Protein AF-A0A419FHI0-F1 (afdb_monomer_lite)

Foldseek 3Di:
DDDDPVVVVVPPDDDPVNVVVVVVVVVVVVVVVVPVDDDDDDDDDDDDDDDDPPPDPPDPPPDPDDDDDDPDDDDDDDDPDADPDQDPVPDDDPNNCVVNVVVDWDQWDFQPVDPDRDPVRIDGDNHPDD

pLDDT: mean 74.56, std 19.04, range [34.53, 97.5]

Radius of gyration: 30.96 Å; chains: 1; bounding box: 32×70×86 Å

Structure (mmCIF, N/CA/C/O backbone):
data_AF-A0A419FHI0-F1
#
_entry.id   AF-A0A419FHI0-F1
#
loop_
_atom_site.group_PDB
_atom_site.id
_atom_site.type_symbol
_atom_site.label_atom_id
_atom_site.label_alt_id
_atom_site.label_comp_id
_atom_site.label_asym_id
_atom_site.label_entity_id
_atom_site.label_seq_id
_atom_site.pdbx_PDB_ins_code
_atom_site.Cartn_x
_atom_site.Cartn_y
_atom_site.Cartn_z
_atom_site.occupancy
_atom_site.B_iso_or_equiv
_atom_site.auth_seq_id
_atom_site.auth_comp_id
_atom_site.auth_asym_id
_atom_site.auth_atom_id
_atom_site.pdbx_PDB_model_num
ATOM 1 N N . MET A 1 1 ? 14.459 -8.006 -64.219 1.00 47.47 1 MET A N 1
ATOM 2 C CA . MET A 1 1 ? 13.706 -6.790 -63.849 1.00 47.47 1 MET A CA 1
ATOM 3 C C . MET A 1 1 ? 14.534 -6.015 -62.846 1.00 47.47 1 MET A C 1
ATOM 5 O O . MET A 1 1 ? 14.718 -6.494 -61.739 1.00 47.47 1 MET A O 1
ATOM 9 N N . SER A 1 2 ? 15.121 -4.903 -63.274 1.00 55.94 2 SER A N 1
ATOM 10 C CA . SER A 1 2 ? 15.957 -4.021 -62.457 1.00 55.94 2 SER A CA 1
ATOM 11 C C . SER A 1 2 ? 15.077 -3.017 -61.709 1.00 55.94 2 SER A C 1
ATOM 13 O O . SER A 1 2 ? 14.360 -2.235 -62.334 1.00 55.94 2 SER A O 1
ATOM 15 N N . ASP A 1 3 ? 15.123 -3.040 -60.378 1.00 66.50 3 ASP A N 1
ATOM 16 C CA . ASP A 1 3 ? 14.437 -2.053 -59.546 1.00 66.50 3 ASP A CA 1
ATOM 17 C C . ASP A 1 3 ? 15.166 -0.709 -59.633 1.00 66.50 3 ASP A C 1
ATOM 19 O O . ASP A 1 3 ? 16.324 -0.580 -59.238 1.00 66.50 3 ASP A O 1
ATOM 23 N N . ASN A 1 4 ? 14.489 0.306 -60.175 1.00 76.19 4 ASN A N 1
ATOM 24 C CA . ASN A 1 4 ? 15.032 1.653 -60.297 1.00 76.19 4 ASN A CA 1
ATOM 25 C C . ASN A 1 4 ? 14.631 2.517 -59.094 1.00 76.19 4 ASN A C 1
ATOM 27 O O . ASN A 1 4 ? 13.532 2.424 -58.546 1.00 76.19 4 ASN A O 1
ATOM 31 N N . TYR A 1 5 ? 15.534 3.413 -58.701 1.00 71.81 5 TYR A N 1
ATOM 32 C CA . TYR A 1 5 ? 15.372 4.328 -57.566 1.00 71.81 5 TYR A CA 1
ATOM 33 C C . TYR A 1 5 ? 14.015 5.058 -57.569 1.00 71.81 5 TYR A C 1
ATOM 35 O O . TYR A 1 5 ? 13.334 5.136 -56.542 1.00 71.81 5 TYR A O 1
ATOM 43 N N . TRP A 1 6 ? 13.578 5.495 -58.751 1.00 74.69 6 TRP A N 1
ATOM 44 C CA . TRP A 1 6 ? 12.335 6.234 -58.966 1.00 74.69 6 TRP A CA 1
ATOM 45 C C . TRP A 1 6 ? 11.058 5.412 -58.730 1.00 74.69 6 TRP A C 1
ATOM 47 O O . TRP A 1 6 ? 10.063 5.952 -58.240 1.00 74.69 6 TRP A O 1
ATOM 57 N N . THR A 1 7 ? 11.079 4.102 -58.986 1.00 70.00 7 THR A N 1
ATOM 58 C CA . THR A 1 7 ? 9.952 3.211 -58.662 1.00 70.00 7 THR A CA 1
ATOM 59 C C . THR A 1 7 ? 9.878 2.911 -57.166 1.00 70.00 7 THR A C 1
ATOM 61 O O . THR A 1 7 ? 8.782 2.783 -56.620 1.00 70.00 7 THR A O 1
ATOM 64 N N . SER A 1 8 ? 11.019 2.883 -56.467 1.00 65.56 8 SER A N 1
ATOM 65 C CA . SER A 1 8 ? 11.061 2.668 -55.009 1.00 65.56 8 SER A CA 1
ATOM 66 C C . SER A 1 8 ? 10.497 3.845 -54.198 1.00 65.56 8 SER A C 1
ATOM 68 O O . SER A 1 8 ? 10.042 3.669 -53.068 1.00 65.56 8 SER A O 1
ATOM 70 N N . LEU A 1 9 ? 10.530 5.053 -54.764 1.00 68.56 9 LEU A N 1
ATOM 71 C CA . LEU A 1 9 ? 10.034 6.273 -54.125 1.00 68.56 9 LEU A CA 1
ATOM 72 C C . LEU A 1 9 ? 8.517 6.409 -54.249 1.00 68.56 9 LEU A C 1
ATOM 74 O O . LEU A 1 9 ? 7.850 6.781 -53.287 1.00 68.56 9 LEU A O 1
ATOM 78 N N . THR A 1 10 ? 7.966 6.060 -55.408 1.00 70.00 10 THR A N 1
ATOM 79 C CA . THR A 1 10 ? 6.528 6.179 -55.697 1.00 70.00 10 THR A CA 1
ATOM 80 C C . THR A 1 10 ? 5.691 5.066 -55.061 1.00 70.00 10 THR A C 1
ATOM 82 O O . THR A 1 10 ? 4.506 5.258 -54.802 1.00 70.00 10 THR A O 1
ATOM 85 N N . THR A 1 11 ? 6.297 3.918 -54.738 1.00 66.88 11 THR A N 1
ATOM 86 C CA . THR A 1 11 ? 5.612 2.765 -54.118 1.00 66.88 11 THR A CA 1
ATOM 87 C C . THR A 1 11 ? 5.650 2.752 -52.586 1.00 66.88 11 THR A C 1
ATOM 89 O O . THR A 1 11 ? 4.948 1.951 -51.958 1.00 66.88 11 THR A O 1
ATOM 92 N N . ARG A 1 12 ? 6.407 3.655 -51.946 1.00 70.88 12 ARG A N 1
ATOM 93 C CA . ARG A 1 12 ? 6.430 3.790 -50.480 1.00 70.88 12 ARG A CA 1
ATOM 94 C C . ARG A 1 12 ? 5.104 4.362 -49.978 1.00 70.88 12 ARG A C 1
ATOM 96 O O . ARG A 1 12 ? 4.894 5.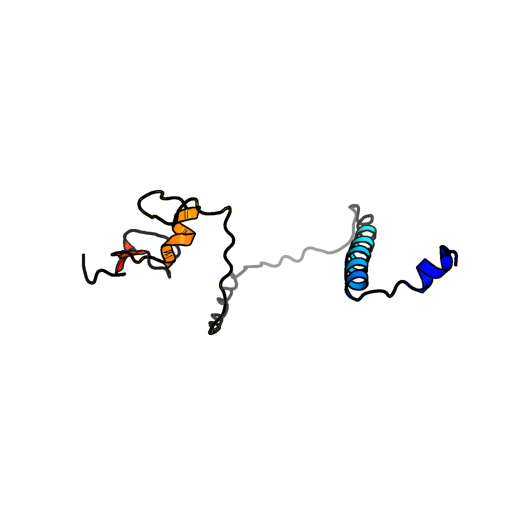571 -49.949 1.00 70.88 12 ARG A O 1
ATOM 103 N N . ARG A 1 13 ? 4.207 3.482 -49.525 1.00 67.69 13 ARG A N 1
ATOM 104 C CA . ARG A 1 13 ? 2.972 3.880 -48.834 1.00 67.69 13 ARG A CA 1
ATOM 105 C C . ARG A 1 13 ? 3.323 4.567 -47.515 1.00 67.69 13 ARG A C 1
ATOM 107 O O . ARG A 1 13 ? 3.884 3.946 -46.612 1.00 67.69 13 ARG A O 1
ATOM 114 N N . VAL A 1 14 ? 2.977 5.846 -47.398 1.00 73.06 14 VAL A N 1
ATOM 115 C CA . VAL A 1 14 ? 3.107 6.611 -46.153 1.00 73.06 14 VAL A CA 1
ATOM 116 C C . VAL A 1 14 ? 2.227 5.954 -45.093 1.00 73.06 14 VAL A C 1
ATOM 118 O O . VAL A 1 14 ? 1.012 5.851 -45.250 1.00 73.06 14 VAL A O 1
ATOM 121 N N . THR A 1 15 ? 2.837 5.485 -44.007 1.00 73.00 15 THR A N 1
ATOM 122 C CA . THR A 1 15 ? 2.089 4.879 -42.904 1.00 73.00 15 THR A CA 1
ATOM 123 C C . THR A 1 15 ? 1.683 5.958 -41.909 1.00 73.00 15 THR A C 1
ATOM 125 O O . THR A 1 15 ? 2.407 6.926 -41.671 1.00 73.00 15 THR A O 1
ATOM 128 N N . ARG A 1 16 ? 0.527 5.786 -41.262 1.00 68.88 16 ARG A N 1
ATOM 129 C CA . ARG A 1 16 ? 0.015 6.730 -40.250 1.00 68.88 16 ARG A CA 1
ATOM 130 C C . ARG A 1 16 ? 1.057 7.046 -39.162 1.00 68.88 16 ARG A C 1
ATOM 132 O O . ARG A 1 16 ? 1.113 8.159 -38.654 1.00 68.88 16 ARG A O 1
ATOM 139 N N . ARG A 1 17 ? 1.938 6.087 -38.854 1.00 74.25 17 ARG A N 1
ATOM 140 C CA . ARG A 1 17 ? 3.026 6.222 -37.876 1.00 74.25 17 ARG A CA 1
ATOM 141 C C . ARG A 1 17 ? 4.187 7.099 -38.363 1.00 74.25 17 ARG A C 1
ATOM 143 O O . ARG A 1 17 ? 4.762 7.810 -37.544 1.00 74.25 17 ARG A O 1
ATOM 150 N N . SER A 1 18 ? 4.522 7.087 -39.658 1.00 70.12 18 SER A N 1
ATOM 151 C CA . SER A 1 18 ? 5.549 7.983 -40.215 1.00 70.12 18 SER A CA 1
ATOM 152 C C . SER A 1 18 ? 5.037 9.418 -40.349 1.00 70.12 18 SER A C 1
ATOM 154 O O . SER A 1 18 ? 5.787 10.348 -40.071 1.00 70.12 18 SER A O 1
ATOM 156 N N . ALA A 1 19 ? 3.750 9.604 -40.664 1.00 73.44 19 ALA A N 1
ATOM 157 C CA . ALA A 1 19 ? 3.119 10.927 -40.677 1.00 73.44 19 ALA A CA 1
ATOM 158 C C . ALA A 1 19 ? 3.103 11.576 -39.278 1.00 73.44 19 ALA A C 1
ATOM 160 O O . ALA A 1 19 ? 3.505 12.726 -39.123 1.00 73.44 19 ALA A O 1
ATOM 161 N N . LEU A 1 20 ? 2.729 10.816 -38.239 1.00 73.25 20 LEU A N 1
ATOM 162 C CA . LEU A 1 20 ? 2.710 11.316 -36.857 1.00 73.25 20 LEU A CA 1
ATOM 163 C C . LEU A 1 20 ? 4.111 11.653 -36.319 1.00 73.25 20 LEU A C 1
ATOM 165 O O . LEU A 1 20 ? 4.262 12.609 -35.563 1.00 73.25 20 LEU A O 1
ATOM 169 N N . ARG A 1 21 ? 5.148 10.912 -36.728 1.00 70.19 21 ARG A N 1
ATOM 170 C CA . ARG A 1 21 ? 6.538 11.223 -36.350 1.00 70.19 21 ARG A CA 1
ATOM 171 C C . ARG A 1 21 ? 7.103 12.433 -37.098 1.00 70.19 21 ARG A C 1
ATOM 173 O O . ARG A 1 21 ? 7.831 13.209 -36.492 1.00 70.19 21 ARG A O 1
ATOM 180 N N . GLY A 1 22 ? 6.739 12.628 -38.368 1.00 67.44 22 GLY A N 1
ATOM 181 C CA . GLY A 1 22 ? 7.117 13.825 -39.129 1.00 67.44 22 GLY A CA 1
ATOM 182 C C . GLY A 1 22 ? 6.499 15.109 -38.564 1.00 67.44 22 GLY A C 1
ATOM 183 O O . GLY A 1 22 ? 7.187 16.120 -38.445 1.00 67.44 22 GLY A O 1
ATOM 184 N N . ALA A 1 23 ? 5.236 15.054 -38.127 1.00 60.12 23 ALA A N 1
ATOM 185 C CA . ALA A 1 23 ? 4.549 16.197 -37.521 1.00 60.12 23 ALA A CA 1
ATOM 186 C C . ALA A 1 23 ? 5.198 16.660 -36.201 1.00 60.12 23 ALA A C 1
ATOM 188 O O . ALA A 1 23 ? 5.313 17.859 -35.961 1.00 60.12 23 ALA A O 1
ATOM 189 N N . ALA A 1 24 ? 5.685 15.730 -35.373 1.00 57.84 24 ALA A N 1
ATOM 190 C CA . ALA A 1 24 ? 6.345 16.061 -34.107 1.00 57.84 24 ALA A CA 1
ATOM 191 C C . ALA A 1 24 ? 7.681 16.807 -34.295 1.00 57.84 24 ALA A C 1
ATOM 193 O O . ALA A 1 24 ? 8.026 17.661 -33.484 1.00 57.84 24 ALA A O 1
ATOM 194 N N . VAL A 1 25 ? 8.414 16.524 -35.378 1.00 60.50 25 VAL A N 1
ATOM 195 C CA . VAL A 1 25 ? 9.679 17.213 -35.693 1.00 60.50 25 VAL A CA 1
ATOM 196 C C . VAL A 1 25 ? 9.426 18.564 -36.378 1.00 60.50 25 VAL A C 1
ATOM 198 O O . VAL A 1 25 ? 10.155 19.519 -36.127 1.00 60.50 25 VAL A O 1
ATOM 201 N N . GLY A 1 26 ? 8.363 18.691 -37.182 1.00 57.62 26 GLY A N 1
ATOM 202 C CA . GLY A 1 26 ? 8.017 19.946 -37.864 1.00 57.62 26 GLY A CA 1
ATOM 203 C C . GLY A 1 26 ? 7.535 21.071 -36.936 1.00 57.62 26 GLY A C 1
ATOM 204 O O . GLY A 1 26 ? 7.837 22.235 -37.183 1.00 57.62 26 GLY A O 1
ATOM 205 N N . VAL A 1 27 ? 6.830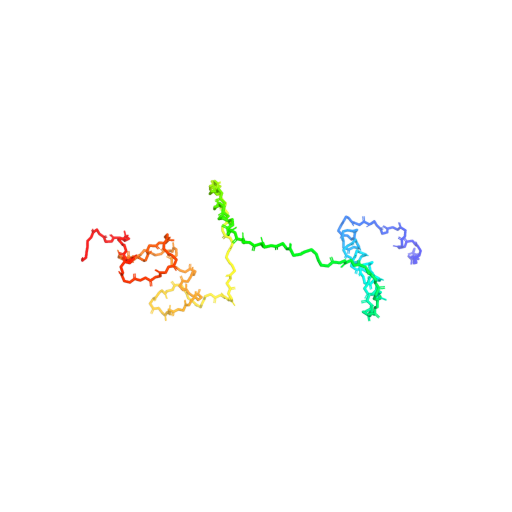 20.745 -35.846 1.00 55.03 27 VAL A N 1
ATOM 206 C CA . VAL A 1 27 ? 6.279 21.758 -34.922 1.00 55.03 27 VAL A CA 1
ATOM 207 C C . VAL A 1 27 ? 7.350 22.341 -33.989 1.00 55.03 27 VAL A C 1
ATOM 209 O O . VAL A 1 27 ? 7.312 23.531 -33.696 1.00 55.03 27 VAL A O 1
ATOM 212 N N . ALA A 1 28 ? 8.359 21.557 -33.595 1.00 54.12 28 ALA A N 1
ATOM 213 C CA . ALA A 1 28 ? 9.459 22.050 -32.757 1.00 54.12 28 ALA A CA 1
ATOM 214 C C . ALA A 1 28 ? 10.419 23.006 -33.500 1.00 54.12 28 ALA A C 1
ATOM 216 O O . ALA A 1 28 ? 11.096 23.814 -32.865 1.00 54.12 28 ALA A O 1
ATOM 217 N N . GLY A 1 29 ? 10.468 22.947 -34.837 1.00 54.81 29 GLY A N 1
ATOM 218 C CA . GLY A 1 29 ? 11.330 23.807 -35.657 1.00 54.81 29 GLY A CA 1
ATOM 219 C C . GLY A 1 29 ? 10.806 25.233 -35.869 1.00 54.81 29 GLY A C 1
ATOM 220 O O . GLY A 1 29 ? 11.602 26.138 -36.101 1.00 54.81 29 GLY A O 1
ATOM 221 N N . LEU A 1 30 ? 9.494 25.470 -35.753 1.00 53.47 30 LEU A N 1
ATOM 222 C CA . LEU A 1 30 ? 8.900 26.800 -35.972 1.00 53.47 30 LEU A CA 1
ATOM 223 C C . LEU A 1 30 ? 8.864 27.675 -34.709 1.00 53.47 30 LEU A C 1
ATOM 225 O O . LEU A 1 30 ? 8.846 28.897 -34.815 1.00 53.47 30 LEU A O 1
ATOM 229 N N . SER A 1 31 ? 8.946 27.084 -33.516 1.00 54.62 31 SER A N 1
ATOM 230 C CA . SER A 1 31 ? 9.076 27.823 -32.249 1.00 54.62 31 SER A CA 1
ATOM 231 C C . SER A 1 31 ? 10.493 28.355 -31.979 1.00 54.62 31 SER A C 1
ATOM 233 O O . SER A 1 31 ? 10.665 29.211 -31.117 1.00 54.62 31 SER A O 1
ATOM 235 N N . GLY A 1 32 ? 11.508 27.893 -32.720 1.00 55.03 32 GLY A N 1
ATOM 236 C CA . GLY A 1 32 ? 12.894 28.370 -32.595 1.00 55.03 32 GLY A CA 1
ATOM 237 C C . GLY A 1 32 ? 13.191 29.690 -33.320 1.00 55.03 32 GLY A C 1
ATOM 238 O O . GLY A 1 32 ? 14.167 30.354 -32.991 1.00 55.03 32 GLY A O 1
ATOM 239 N N . ALA A 1 33 ? 12.348 30.109 -34.270 1.00 54.72 33 ALA A N 1
ATOM 240 C CA . ALA A 1 33 ? 12.534 31.365 -35.006 1.00 54.72 33 ALA A CA 1
ATOM 241 C C . ALA A 1 33 ? 11.863 32.582 -34.333 1.00 54.72 33 ALA A C 1
ATOM 243 O O . ALA A 1 33 ? 12.118 33.713 -34.730 1.00 54.72 33 ALA A O 1
ATOM 244 N N . ALA A 1 34 ? 11.039 32.369 -33.298 1.00 57.16 34 ALA A N 1
ATOM 245 C CA . ALA A 1 34 ? 10.329 33.438 -32.585 1.00 57.16 34 ALA A CA 1
ATOM 246 C C . ALA A 1 34 ? 11.079 33.977 -31.347 1.00 57.16 34 ALA A C 1
ATOM 248 O O . ALA A 1 34 ? 10.575 34.869 -30.674 1.00 57.16 34 ALA A O 1
ATOM 249 N N . LEU A 1 35 ? 12.273 33.451 -31.038 1.00 56.56 35 LEU A N 1
ATOM 250 C CA . LEU A 1 35 ? 13.060 33.830 -29.852 1.00 56.56 35 LEU A CA 1
ATOM 251 C C . LEU A 1 35 ? 14.357 34.605 -30.170 1.00 56.56 35 LEU A C 1
ATOM 253 O O . LEU A 1 35 ? 15.079 34.962 -29.246 1.00 56.56 35 LEU A O 1
ATOM 257 N N . ILE A 1 36 ? 14.641 34.939 -31.438 1.00 58.44 36 ILE A N 1
ATOM 258 C CA . ILE A 1 36 ? 15.772 35.822 -31.824 1.00 58.44 36 ILE A CA 1
ATOM 259 C C . ILE A 1 36 ? 15.329 37.305 -31.870 1.00 58.44 36 ILE A C 1
ATOM 261 O O . ILE A 1 36 ? 15.836 38.109 -32.643 1.00 58.44 36 ILE A O 1
ATOM 265 N N . GLY A 1 37 ? 14.343 37.701 -31.062 1.00 56.25 37 GLY A N 1
ATOM 266 C CA . GLY A 1 37 ? 13.723 39.019 -31.203 1.00 56.25 37 GLY A CA 1
ATOM 267 C C . GLY A 1 37 ? 12.979 39.512 -29.974 1.00 56.25 37 GLY A C 1
ATOM 268 O O . GLY A 1 37 ? 11.805 39.835 -30.073 1.00 56.25 37 GLY A O 1
ATOM 269 N N . CYS A 1 38 ? 13.644 39.569 -28.822 1.00 53.09 38 CYS A N 1
ATOM 270 C CA . CYS A 1 38 ? 13.297 40.529 -27.771 1.00 53.09 38 CYS A CA 1
ATOM 271 C C . CYS A 1 38 ? 14.531 40.757 -26.890 1.00 53.09 38 CYS A C 1
ATOM 273 O O . CYS A 1 38 ? 14.603 40.313 -25.746 1.00 53.09 38 CYS A O 1
ATOM 275 N N . GLY A 1 39 ? 15.548 41.386 -27.485 1.00 41.50 39 GLY A N 1
ATOM 276 C CA . GLY A 1 39 ? 16.600 42.057 -26.732 1.00 41.50 39 GLY A CA 1
ATOM 277 C C . GLY A 1 39 ? 15.996 43.267 -26.024 1.00 41.50 39 GLY A C 1
ATOM 278 O O . GLY A 1 39 ? 15.214 44.010 -26.611 1.00 41.50 39 GLY A O 1
ATOM 279 N N . SER A 1 40 ? 16.307 43.394 -24.742 1.00 49.19 40 SER A N 1
ATOM 280 C CA . SER A 1 40 ? 15.942 44.505 -23.872 1.00 49.19 40 SER A CA 1
ATOM 281 C C . SER A 1 40 ? 16.607 45.803 -24.327 1.00 49.19 40 SER A C 1
ATOM 283 O O . SER A 1 40 ? 17.835 45.859 -24.350 1.00 49.19 40 SER A O 1
ATOM 285 N N . ASP A 1 41 ? 15.815 46.842 -24.582 1.00 44.59 41 ASP A N 1
ATOM 286 C CA . ASP A 1 41 ? 16.289 48.223 -24.665 1.00 44.59 41 ASP A CA 1
ATOM 287 C C . ASP A 1 41 ? 15.380 49.134 -23.827 1.00 44.59 41 ASP A C 1
ATOM 289 O O . ASP A 1 41 ? 14.165 49.204 -24.024 1.00 44.59 41 ASP A O 1
ATOM 293 N N . ASP A 1 42 ? 15.999 49.823 -22.868 1.00 55.69 42 ASP A N 1
ATOM 294 C CA . ASP A 1 42 ? 15.435 50.924 -22.092 1.00 55.69 42 ASP A CA 1
ATOM 295 C C . ASP A 1 42 ? 15.199 52.157 -22.983 1.00 55.69 42 ASP A C 1
ATOM 297 O O . ASP A 1 42 ? 16.153 52.675 -23.575 1.00 55.69 42 ASP A O 1
ATOM 301 N N . LYS A 1 43 ? 13.962 52.688 -22.997 1.00 41.94 43 LYS A N 1
ATOM 302 C CA . LYS A 1 43 ? 13.622 54.133 -22.927 1.00 41.94 43 LYS A CA 1
ATOM 303 C C . LYS A 1 43 ? 12.114 54.399 -23.090 1.00 41.94 43 LYS A C 1
ATOM 305 O O . LYS A 1 43 ? 11.541 54.088 -24.122 1.00 41.94 43 LYS A O 1
ATOM 310 N N . LYS A 1 44 ? 11.572 55.079 -22.066 1.00 41.72 44 LYS A N 1
ATOM 311 C CA . LYS A 1 44 ? 10.633 56.226 -22.082 1.00 41.72 44 LYS A CA 1
ATOM 312 C C . LYS A 1 44 ? 9.397 56.163 -23.002 1.00 41.72 44 LYS A C 1
ATOM 314 O O . LYS A 1 44 ? 9.528 56.308 -24.206 1.00 41.72 44 LYS A O 1
ATOM 319 N N . ASP A 1 45 ? 8.195 56.081 -22.419 1.00 36.62 45 ASP A N 1
ATOM 320 C CA . ASP A 1 45 ? 7.368 57.259 -22.076 1.00 36.62 45 ASP A CA 1
ATOM 321 C C . ASP A 1 45 ? 6.046 56.873 -21.362 1.00 36.62 45 ASP A C 1
ATOM 323 O O . ASP A 1 45 ? 5.459 55.825 -21.618 1.00 36.62 45 ASP A O 1
ATOM 327 N N . GLU A 1 46 ? 5.618 57.784 -20.478 1.00 34.53 46 GLU A N 1
ATOM 328 C CA . GLU A 1 46 ? 4.269 58.069 -19.954 1.00 34.53 46 GLU A CA 1
ATOM 329 C C . GLU A 1 46 ? 3.496 57.086 -19.034 1.00 34.53 46 GLU A C 1
ATOM 331 O O . GLU A 1 46 ? 2.864 56.133 -19.480 1.00 34.53 46 GLU A O 1
ATOM 336 N N . ALA A 1 47 ? 3.405 57.432 -17.735 1.00 35.97 47 ALA A N 1
ATOM 337 C CA . ALA A 1 47 ? 2.149 57.807 -17.048 1.00 35.97 47 ALA A CA 1
ATOM 338 C C . ALA A 1 47 ? 2.387 58.129 -15.550 1.00 35.97 47 ALA A C 1
ATOM 340 O O . ALA A 1 47 ? 3.146 57.458 -14.855 1.00 35.97 47 ALA A O 1
ATOM 341 N N . ALA A 1 48 ? 1.725 59.183 -15.065 1.00 43.97 48 ALA A N 1
ATOM 342 C CA . ALA A 1 48 ? 1.830 59.762 -13.721 1.00 43.97 48 ALA A CA 1
ATOM 343 C C . ALA A 1 48 ? 1.505 58.791 -12.557 1.00 43.97 48 ALA A C 1
ATOM 345 O O . ALA A 1 48 ? 0.677 57.893 -12.722 1.00 43.97 48 ALA A O 1
ATOM 346 N N . PRO A 1 49 ? 2.052 59.002 -11.339 1.00 39.69 49 PRO A N 1
ATOM 347 C CA . PRO A 1 49 ? 1.693 58.188 -10.188 1.00 39.69 49 PRO A CA 1
ATOM 348 C C . PRO A 1 49 ? 0.402 58.714 -9.542 1.00 39.69 49 PRO A C 1
ATOM 350 O O . PRO A 1 49 ? 0.389 59.772 -8.914 1.00 39.69 49 PRO A O 1
ATOM 353 N N . ALA A 1 50 ? -0.685 57.950 -9.648 1.00 40.62 50 ALA A N 1
ATOM 354 C CA . ALA A 1 50 ? -1.805 58.065 -8.721 1.00 40.62 50 ALA A CA 1
ATOM 355 C C . ALA A 1 50 ? -1.515 57.180 -7.503 1.00 40.62 50 ALA A C 1
ATOM 357 O O . ALA A 1 50 ? -1.445 55.955 -7.606 1.00 40.62 50 ALA A O 1
ATOM 358 N N . ALA A 1 51 ? -1.341 57.805 -6.338 1.00 51.28 51 ALA A N 1
ATOM 359 C CA . ALA A 1 51 ? -1.315 57.105 -5.064 1.00 51.28 51 ALA A CA 1
ATOM 360 C C . ALA A 1 51 ? -2.645 56.360 -4.869 1.00 51.28 51 ALA A C 1
ATOM 362 O O . ALA A 1 51 ? -3.717 56.962 -4.892 1.00 51.28 51 ALA A O 1
ATOM 363 N N . SER A 1 52 ? -2.582 55.042 -4.692 1.00 42.22 52 SER A N 1
ATOM 364 C CA . SER A 1 52 ? -3.725 54.209 -4.322 1.00 42.22 52 SER A CA 1
ATOM 365 C C . SER A 1 52 ? -3.280 53.230 -3.244 1.00 42.22 52 SER A C 1
ATOM 367 O O . SER A 1 52 ? -2.542 52.279 -3.503 1.00 42.22 52 SER A O 1
ATOM 369 N N . ASN A 1 53 ? -3.714 53.504 -2.012 1.00 52.28 53 ASN A N 1
ATOM 370 C CA . ASN A 1 53 ? -3.577 52.616 -0.865 1.00 52.28 53 ASN A CA 1
ATOM 371 C C . ASN A 1 53 ? -4.232 51.271 -1.188 1.00 52.28 53 ASN A C 1
ATOM 373 O O . ASN A 1 53 ? -5.449 51.126 -1.092 1.00 52.28 53 ASN A O 1
ATOM 377 N N . THR A 1 54 ? -3.423 50.277 -1.544 1.00 38.59 54 THR A N 1
ATOM 378 C CA . THR A 1 54 ? -3.901 48.905 -1.714 1.00 38.59 54 THR A CA 1
ATOM 379 C C . THR A 1 54 ? -3.663 48.161 -0.409 1.00 38.59 54 THR A C 1
ATOM 381 O O . THR A 1 54 ? -2.676 47.448 -0.240 1.00 38.59 54 THR A O 1
ATOM 384 N N . GLY A 1 55 ? -4.576 48.359 0.543 1.00 49.62 55 GLY A N 1
ATOM 385 C CA . GLY A 1 55 ? -4.779 47.404 1.626 1.00 49.62 55 GLY A CA 1
ATOM 386 C C . GLY A 1 55 ? -5.274 46.100 1.009 1.00 49.62 55 GLY A C 1
ATOM 387 O O . GLY A 1 55 ? -6.470 45.925 0.794 1.00 49.62 55 GLY A O 1
ATOM 388 N N . GLY A 1 56 ? -4.341 45.221 0.650 1.00 41.19 56 GLY A N 1
ATOM 389 C CA . GLY A 1 56 ? -4.641 43.894 0.136 1.00 41.19 56 GLY A CA 1
ATOM 390 C C . GLY A 1 56 ? -5.198 43.028 1.256 1.00 41.19 56 GLY A C 1
ATOM 391 O O . GLY A 1 56 ? -4.443 42.369 1.965 1.00 41.19 56 GLY A O 1
ATOM 392 N N . ALA A 1 57 ? -6.521 43.022 1.418 1.00 53.16 57 ALA A N 1
ATOM 393 C CA . ALA A 1 57 ? -7.188 41.914 2.078 1.00 53.16 57 ALA A CA 1
ATOM 394 C C . ALA A 1 57 ? -6.849 40.652 1.277 1.00 53.16 57 ALA A C 1
ATOM 396 O O . ALA A 1 57 ? -7.197 40.542 0.100 1.00 53.16 57 ALA A O 1
ATOM 397 N N . ALA A 1 58 ? -6.110 39.731 1.897 1.00 52.91 58 ALA A N 1
ATOM 398 C CA . ALA A 1 58 ? -5.816 38.437 1.312 1.00 52.91 58 ALA A CA 1
ATOM 399 C C . ALA A 1 58 ? -7.147 37.736 1.017 1.00 52.91 58 ALA A C 1
ATOM 401 O O . ALA A 1 58 ? -7.851 37.310 1.934 1.00 52.91 58 ALA A O 1
ATOM 402 N N . ALA A 1 59 ? -7.506 37.646 -0.264 1.00 54.78 59 ALA A N 1
ATOM 403 C CA . ALA A 1 59 ? -8.605 36.809 -0.702 1.00 54.78 59 ALA A CA 1
ATOM 404 C C . ALA A 1 59 ? -8.280 35.378 -0.270 1.00 54.78 59 ALA A C 1
ATOM 406 O O . ALA A 1 59 ? -7.330 34.763 -0.759 1.00 54.78 59 ALA A O 1
ATOM 407 N N . THR A 1 60 ? -9.036 34.869 0.697 1.00 50.25 60 THR A N 1
ATOM 408 C CA . THR A 1 60 ? -8.947 33.479 1.124 1.00 50.25 60 THR A CA 1
ATOM 409 C C . THR A 1 60 ? -9.431 32.642 -0.053 1.00 50.25 60 THR A C 1
ATOM 411 O O . THR A 1 60 ? -10.629 32.570 -0.323 1.00 50.25 60 THR A O 1
ATOM 414 N N . ALA A 1 61 ? -8.495 32.080 -0.821 1.00 60.53 61 ALA A N 1
ATOM 415 C CA . ALA A 1 61 ? -8.824 31.172 -1.906 1.00 60.53 61 ALA A CA 1
ATOM 416 C C . ALA A 1 61 ? -9.632 30.011 -1.316 1.00 60.53 61 ALA A C 1
ATOM 418 O O . ALA A 1 61 ? -9.147 29.283 -0.449 1.00 60.53 61 ALA A O 1
ATOM 419 N N . SER A 1 62 ? -10.890 29.875 -1.737 1.00 62.78 62 SER A N 1
ATOM 420 C CA . SER A 1 62 ? -11.719 28.744 -1.336 1.00 62.78 62 SER A CA 1
ATOM 421 C C . SER A 1 62 ? -11.029 27.454 -1.772 1.00 62.78 62 SER A C 1
ATOM 423 O O . SER A 1 62 ? -10.609 27.332 -2.924 1.00 62.78 62 SER A O 1
ATOM 425 N N . ALA A 1 63 ? -10.887 26.510 -0.840 1.00 69.19 63 ALA A N 1
ATOM 426 C CA . ALA A 1 63 ? -10.307 25.206 -1.125 1.00 69.19 63 ALA A CA 1
ATOM 427 C C . ALA A 1 63 ? -11.040 24.559 -2.319 1.00 69.19 63 ALA A C 1
ATOM 429 O O . ALA A 1 63 ? -12.274 24.621 -2.370 1.00 69.19 63 ALA A O 1
ATOM 430 N N . PRO A 1 64 ? -10.320 23.947 -3.280 1.00 65.25 64 PRO A N 1
ATOM 431 C CA . PRO A 1 64 ? -10.954 23.267 -4.400 1.00 65.25 64 PRO A CA 1
ATOM 432 C C . PRO A 1 64 ? -11.956 22.232 -3.890 1.00 65.25 64 PRO A C 1
ATOM 434 O O . PRO A 1 64 ? -11.661 21.487 -2.953 1.00 65.25 64 PRO A O 1
ATOM 437 N N . ALA A 1 65 ? -13.137 22.174 -4.510 1.00 71.75 65 ALA A N 1
ATOM 438 C CA . ALA A 1 65 ? -14.119 21.144 -4.203 1.00 71.75 65 ALA A CA 1
ATOM 439 C C . ALA A 1 65 ? -13.470 19.757 -4.335 1.00 71.75 65 ALA A C 1
ATOM 441 O O . ALA A 1 65 ? -12.804 19.472 -5.335 1.00 71.75 65 ALA A O 1
ATOM 442 N N . ALA A 1 66 ? -13.655 18.907 -3.322 1.00 76.69 66 ALA A N 1
ATOM 443 C CA . ALA A 1 66 ? -13.067 17.576 -3.293 1.00 76.69 66 ALA A CA 1
ATOM 444 C C . ALA A 1 66 ? -13.465 16.795 -4.555 1.00 76.69 66 ALA A C 1
ATOM 446 O O . ALA A 1 66 ? -14.651 16.614 -4.849 1.00 76.69 66 ALA A O 1
ATOM 447 N N . ALA A 1 67 ? -12.466 16.350 -5.318 1.00 81.56 67 ALA A N 1
ATOM 448 C CA . ALA A 1 67 ? -12.698 15.554 -6.512 1.00 81.56 67 ALA A CA 1
ATOM 449 C C . ALA A 1 67 ? -13.421 14.253 -6.133 1.00 81.56 67 ALA A C 1
ATOM 451 O O . ALA A 1 67 ? -13.016 13.551 -5.207 1.00 81.56 67 ALA A O 1
ATOM 452 N N . GLN A 1 68 ? -14.487 13.918 -6.863 1.00 85.75 68 GLN A N 1
ATOM 453 C CA . GLN A 1 68 ? -15.212 12.670 -6.641 1.00 85.75 68 GLN A CA 1
ATOM 454 C C . GLN A 1 68 ? -14.305 11.477 -6.994 1.00 85.75 68 GLN A C 1
ATOM 456 O O . GLN A 1 68 ? -13.763 11.438 -8.107 1.00 85.75 68 GLN A O 1
ATOM 461 N N . PRO A 1 69 ? -14.115 10.503 -6.083 1.00 84.81 69 PRO A N 1
ATOM 462 C CA . PRO A 1 69 ? -13.250 9.363 -6.343 1.00 84.81 69 PRO A CA 1
ATOM 463 C C . PRO A 1 69 ? -13.807 8.532 -7.502 1.00 84.81 69 PRO A C 1
ATOM 465 O O . PRO A 1 69 ? -14.987 8.181 -7.542 1.00 84.81 69 PRO A O 1
ATOM 468 N N . LYS A 1 70 ? -12.944 8.197 -8.463 1.00 87.50 70 LYS A N 1
ATOM 469 C CA . LYS A 1 70 ? -13.309 7.321 -9.580 1.00 87.50 70 LYS A CA 1
ATOM 470 C C . LYS A 1 70 ? -13.334 5.877 -9.084 1.00 87.50 70 LYS A C 1
ATOM 472 O O . LYS A 1 70 ? -12.352 5.403 -8.519 1.00 87.50 70 LYS A O 1
ATOM 477 N N . LYS A 1 71 ? -14.448 5.171 -9.300 1.00 90.69 71 LYS A N 1
ATOM 478 C CA . LYS A 1 71 ? -14.517 3.727 -9.037 1.00 90.69 71 LYS A CA 1
ATOM 479 C C . LYS A 1 71 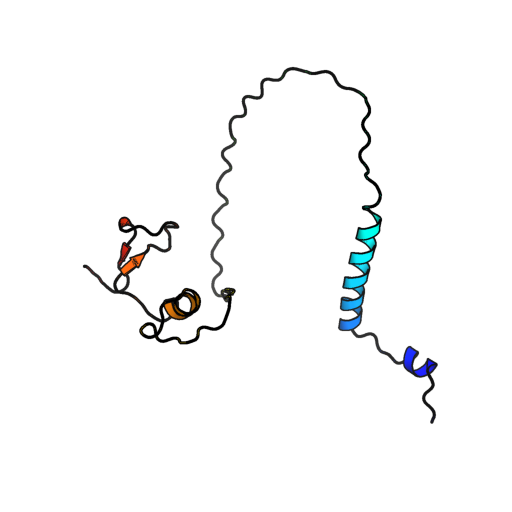? -13.683 2.967 -10.065 1.00 90.69 71 LYS A C 1
ATOM 481 O O . LYS A 1 71 ? -13.837 3.179 -11.265 1.00 90.69 71 LYS A O 1
ATOM 486 N N . GLY A 1 72 ? -12.869 2.034 -9.576 1.00 89.81 72 GLY A N 1
ATOM 487 C CA . GLY A 1 72 ? -11.962 1.248 -10.408 1.00 89.81 72 GLY A CA 1
ATOM 488 C C . GLY A 1 72 ? -10.801 2.072 -10.973 1.00 89.81 72 GLY A C 1
ATOM 489 O O . GLY A 1 72 ? -10.791 3.301 -10.937 1.00 89.81 72 GLY A O 1
ATOM 490 N N . GLY A 1 73 ? -9.787 1.380 -11.487 1.00 89.12 73 GLY A N 1
ATOM 491 C CA . GLY A 1 73 ? -8.607 2.007 -12.074 1.00 89.12 73 GLY A CA 1
ATOM 492 C C . GLY A 1 73 ? -7.316 1.291 -11.703 1.00 89.12 73 GLY A C 1
ATOM 493 O O . GLY A 1 73 ? -7.316 0.274 -11.013 1.00 89.12 73 GLY A O 1
ATOM 494 N N . ARG A 1 74 ? -6.203 1.829 -12.198 1.00 91.38 74 ARG A N 1
ATOM 495 C CA . ARG A 1 74 ? -4.851 1.369 -11.877 1.00 91.38 74 ARG A CA 1
ATOM 496 C C . ARG A 1 74 ? -4.061 2.562 -11.361 1.00 91.38 74 ARG A C 1
ATOM 498 O O . ARG A 1 74 ? -4.017 3.592 -12.030 1.00 91.38 74 ARG A O 1
ATOM 505 N N . ILE A 1 75 ? -3.437 2.415 -10.198 1.00 88.56 75 ILE A N 1
ATOM 506 C CA . ILE A 1 75 ? -2.504 3.410 -9.666 1.00 88.56 75 ILE A CA 1
ATOM 507 C C . ILE A 1 75 ? -1.122 3.077 -10.227 1.00 88.56 75 ILE A C 1
ATOM 509 O O . ILE A 1 75 ? -0.581 2.008 -9.955 1.00 88.56 75 ILE A O 1
ATOM 513 N N . ALA A 1 76 ? -0.564 3.975 -11.038 1.00 91.19 76 ALA A N 1
ATOM 514 C CA . ALA A 1 76 ? 0.816 3.876 -11.495 1.00 91.19 76 ALA A CA 1
ATOM 515 C C . ALA A 1 76 ? 1.714 4.658 -10.530 1.00 91.19 76 ALA A C 1
ATOM 517 O O . ALA A 1 76 ? 1.530 5.862 -10.352 1.00 91.19 76 ALA A O 1
ATOM 518 N N . ARG A 1 77 ? 2.682 3.979 -9.911 1.00 89.31 77 ARG A N 1
ATOM 519 C CA . ARG A 1 77 ? 3.690 4.600 -9.046 1.00 89.31 77 ARG A CA 1
ATOM 520 C C . ARG A 1 77 ? 5.063 4.378 -9.664 1.00 89.31 77 ARG A C 1
ATOM 522 O O . ARG A 1 77 ? 5.432 3.243 -9.946 1.00 89.31 77 ARG A O 1
ATOM 529 N N . ALA A 1 78 ? 5.804 5.460 -9.877 1.00 92.56 78 ALA A N 1
ATOM 530 C CA . ALA A 1 78 ? 7.194 5.363 -10.294 1.00 92.56 78 ALA A CA 1
ATOM 531 C C . ALA A 1 78 ? 8.053 4.876 -9.121 1.00 92.56 78 ALA A C 1
ATOM 533 O O . ALA A 1 78 ? 7.886 5.338 -7.988 1.00 92.56 78 ALA A O 1
ATOM 534 N N . GLN A 1 79 ? 8.983 3.971 -9.406 1.00 91.44 79 GLN A N 1
ATOM 535 C CA . GLN A 1 79 ? 9.973 3.503 -8.450 1.00 91.44 79 GLN A CA 1
ATOM 536 C C . G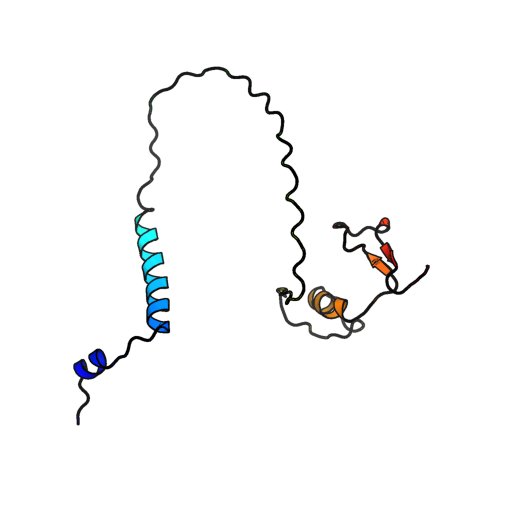LN A 1 79 ? 11.368 3.619 -9.064 1.00 91.44 79 GLN A C 1
ATOM 538 O O . GLN A 1 79 ? 11.533 3.441 -10.266 1.00 91.44 79 GLN A O 1
ATOM 543 N N . ALA A 1 80 ? 12.362 3.964 -8.243 1.00 91.38 80 ALA A N 1
ATOM 544 C CA . ALA A 1 80 ? 13.717 4.253 -8.714 1.00 91.38 80 ALA A CA 1
ATOM 545 C C . ALA A 1 80 ? 14.527 2.999 -9.106 1.00 91.38 80 ALA A C 1
ATOM 547 O O . ALA A 1 80 ? 15.651 3.129 -9.577 1.00 91.38 80 ALA A O 1
ATOM 548 N N . GLY A 1 81 ? 13.970 1.801 -8.916 1.00 91.88 81 GLY A N 1
ATOM 549 C CA . GLY A 1 81 ? 14.580 0.524 -9.274 1.00 91.88 81 GLY A CA 1
ATOM 550 C C . GLY A 1 81 ? 13.742 -0.662 -8.799 1.00 91.88 81 GLY A C 1
ATOM 551 O O . GLY A 1 81 ? 12.728 -0.490 -8.112 1.00 91.88 81 GLY A O 1
ATOM 552 N N . ASP A 1 82 ? 14.183 -1.864 -9.151 1.00 92.94 82 ASP A N 1
ATOM 553 C CA . ASP A 1 82 ? 13.529 -3.096 -8.720 1.00 92.94 82 ASP A CA 1
ATOM 554 C C . ASP A 1 82 ? 13.874 -3.409 -7.253 1.00 92.94 82 ASP A C 1
ATOM 556 O O . ASP A 1 82 ? 15.017 -3.205 -6.826 1.00 92.94 82 ASP A O 1
ATOM 560 N N . PRO A 1 83 ? 12.911 -3.887 -6.444 1.00 92.75 83 PRO A N 1
ATOM 561 C CA . PRO A 1 83 ? 13.214 -4.372 -5.106 1.00 92.75 83 PRO A CA 1
ATOM 562 C C . PRO A 1 83 ? 14.053 -5.653 -5.200 1.00 92.75 83 PRO A C 1
ATOM 564 O O . PRO A 1 83 ? 13.745 -6.559 -5.969 1.00 92.75 83 PRO A O 1
ATOM 567 N N . VAL A 1 84 ? 15.104 -5.751 -4.386 1.00 93.25 84 VAL A N 1
ATOM 568 C CA . VAL A 1 84 ? 15.985 -6.936 -4.357 1.00 93.25 84 VAL A CA 1
ATOM 569 C C . VAL A 1 84 ? 15.323 -8.163 -3.722 1.00 93.25 84 VAL A C 1
ATOM 571 O O . VAL A 1 84 ? 15.768 -9.287 -3.925 1.00 93.25 84 VAL A O 1
ATOM 574 N N . THR A 1 85 ? 14.274 -7.945 -2.929 1.00 92.62 85 THR A N 1
ATOM 575 C CA . THR A 1 85 ? 13.479 -8.977 -2.263 1.00 92.62 85 THR A CA 1
ATOM 576 C C . THR A 1 85 ? 12.103 -8.418 -1.894 1.00 92.62 85 THR A C 1
ATOM 578 O O . THR A 1 85 ? 11.931 -7.202 -1.808 1.00 92.62 85 THR A O 1
ATOM 581 N N . PHE A 1 86 ? 11.142 -9.308 -1.649 1.00 91.62 86 PHE A N 1
ATOM 582 C CA . PHE A 1 86 ? 9.845 -8.989 -1.037 1.00 91.62 86 PHE A CA 1
ATOM 583 C C . PHE A 1 86 ? 9.732 -9.495 0.409 1.00 91.62 86 PHE A C 1
ATOM 585 O O . PHE A 1 86 ? 8.694 -9.314 1.042 1.00 91.62 86 PHE A O 1
ATOM 592 N N . ASP A 1 87 ? 10.791 -10.116 0.933 1.00 90.81 87 ASP A N 1
ATOM 593 C CA . ASP A 1 87 ? 10.878 -10.509 2.335 1.00 90.81 87 ASP A CA 1
ATOM 594 C C . ASP A 1 87 ? 11.191 -9.288 3.215 1.00 90.81 87 ASP A C 1
ATOM 596 O O . ASP A 1 87 ? 12.299 -8.745 3.182 1.00 90.81 87 ASP A O 1
ATOM 600 N N . GLN A 1 88 ? 10.205 -8.886 4.021 1.00 88.44 88 GLN A N 1
ATOM 601 C CA . GLN A 1 88 ? 10.300 -7.782 4.985 1.00 88.44 88 GLN A CA 1
ATOM 602 C C . GLN A 1 88 ? 11.369 -8.026 6.066 1.00 88.44 88 GLN A C 1
ATOM 604 O O . GLN A 1 88 ? 11.888 -7.067 6.635 1.00 88.44 88 GLN A O 1
ATOM 609 N N . HIS A 1 89 ? 11.737 -9.282 6.342 1.00 92.00 89 HIS A N 1
ATOM 610 C CA . HIS A 1 89 ? 12.782 -9.613 7.315 1.00 92.00 89 HIS A CA 1
ATOM 611 C C . HIS A 1 89 ? 14.198 -9.519 6.731 1.00 92.00 89 HIS A C 1
ATOM 613 O O . HIS A 1 89 ? 15.163 -9.400 7.485 1.00 92.00 89 HIS A O 1
ATOM 619 N N . GLY A 1 90 ? 14.336 -9.549 5.401 1.00 90.62 90 GLY A N 1
ATOM 620 C CA . GLY A 1 90 ? 15.634 -9.534 4.726 1.00 90.62 90 GLY A CA 1
ATOM 621 C C . GLY A 1 90 ? 16.207 -8.132 4.513 1.00 90.62 90 GLY A C 1
ATOM 622 O O . GLY A 1 90 ? 17.419 -7.935 4.629 1.00 90.62 90 GLY A O 1
ATOM 623 N N . GLN A 1 91 ? 15.366 -7.146 4.187 1.00 91.12 91 GLN A N 1
ATOM 624 C CA . GLN A 1 91 ? 15.780 -5.769 3.888 1.00 91.12 91 GLN A CA 1
ATOM 625 C C . GLN A 1 91 ? 14.659 -4.765 4.187 1.00 91.12 91 GLN A C 1
ATOM 627 O O . GLN A 1 91 ? 13.522 -4.976 3.783 1.00 91.12 91 GLN A O 1
ATOM 632 N N . SER A 1 92 ? 15.007 -3.618 4.785 1.00 91.56 92 SER A N 1
ATOM 633 C CA . SER A 1 92 ? 14.079 -2.503 5.026 1.00 91.56 92 SER A CA 1
ATOM 634 C C . SER A 1 92 ? 14.595 -1.226 4.363 1.00 91.56 92 SER A C 1
ATOM 636 O O . SER A 1 92 ? 15.343 -0.441 4.943 1.00 91.56 92 SER A O 1
ATOM 638 N N . THR A 1 93 ? 14.237 -1.042 3.094 1.00 92.62 93 THR A N 1
ATOM 639 C CA . THR A 1 93 ? 14.563 0.165 2.317 1.00 92.62 93 THR A CA 1
ATOM 640 C C . THR A 1 93 ? 13.302 0.712 1.668 1.00 92.62 93 THR A C 1
ATOM 642 O O . THR A 1 93 ? 12.341 -0.021 1.456 1.00 92.62 93 THR A O 1
ATOM 645 N N . ASN A 1 94 ? 13.303 1.986 1.265 1.00 90.62 94 ASN A N 1
ATOM 646 C CA . ASN A 1 94 ? 12.158 2.574 0.561 1.00 90.62 94 ASN A CA 1
ATOM 647 C C . ASN A 1 94 ? 11.755 1.797 -0.710 1.00 90.62 94 ASN A C 1
ATOM 649 O O . ASN A 1 94 ? 10.571 1.756 -1.029 1.00 90.62 94 ASN A O 1
ATOM 653 N N . LEU A 1 95 ? 12.705 1.183 -1.429 1.00 92.62 95 LEU A N 1
ATOM 654 C CA . LEU A 1 95 ? 12.420 0.397 -2.640 1.00 92.62 95 LEU A CA 1
ATOM 655 C C . LEU A 1 95 ? 11.674 -0.906 -2.330 1.00 92.62 95 LEU A C 1
ATOM 657 O O . LEU A 1 95 ? 10.769 -1.286 -3.071 1.00 92.62 95 LEU A O 1
ATOM 661 N N . VAL A 1 96 ? 12.047 -1.572 -1.236 1.00 94.06 96 VAL A N 1
ATOM 662 C CA . VAL A 1 96 ? 11.413 -2.820 -0.789 1.00 94.06 96 VAL A CA 1
ATOM 663 C C . VAL A 1 96 ? 10.086 -2.512 -0.101 1.00 94.06 96 VAL A C 1
ATOM 665 O O . VAL A 1 96 ? 9.043 -3.012 -0.519 1.00 94.06 96 VAL A O 1
ATOM 668 N N . ASN A 1 97 ? 10.096 -1.612 0.883 1.00 92.12 97 ASN A N 1
ATOM 669 C CA . ASN A 1 97 ? 8.936 -1.338 1.726 1.00 92.12 97 ASN A CA 1
ATOM 670 C C . ASN A 1 97 ? 7.784 -0.756 0.903 1.00 92.12 97 ASN A C 1
ATOM 672 O O . ASN A 1 97 ? 6.673 -1.245 1.010 1.00 92.12 97 ASN A O 1
ATOM 676 N N . ARG A 1 98 ? 8.017 0.200 -0.008 1.00 90.69 98 ARG A N 1
ATOM 677 C CA . ARG A 1 98 ? 6.915 0.773 -0.813 1.00 90.69 98 ARG A CA 1
ATOM 678 C C . ARG A 1 98 ? 6.219 -0.248 -1.706 1.00 90.69 98 ARG A C 1
ATOM 680 O O . ARG A 1 98 ? 5.018 -0.125 -1.933 1.00 90.69 98 ARG A O 1
ATOM 687 N N . ALA A 1 99 ? 6.968 -1.213 -2.232 1.00 91.00 99 ALA A N 1
ATOM 688 C CA . ALA A 1 99 ? 6.410 -2.273 -3.057 1.00 91.00 99 ALA A CA 1
ATOM 689 C C . ALA A 1 99 ? 5.709 -3.343 -2.204 1.00 91.00 99 ALA A C 1
ATOM 691 O O . ALA A 1 99 ? 4.692 -3.882 -2.632 1.00 91.00 99 ALA A O 1
ATOM 692 N N . ALA A 1 100 ? 6.230 -3.628 -1.006 1.00 92.25 100 ALA A N 1
ATOM 693 C CA . ALA A 1 100 ? 5.748 -4.709 -0.155 1.00 92.25 100 ALA A CA 1
ATOM 694 C C . ALA A 1 100 ? 4.700 -4.319 0.895 1.00 92.25 100 ALA A C 1
ATOM 696 O O . ALA A 1 100 ? 3.897 -5.169 1.265 1.00 92.25 100 ALA A O 1
ATOM 697 N N . SER A 1 101 ? 4.641 -3.062 1.337 1.00 90.44 101 SER A N 1
ATOM 698 C CA . SER A 1 101 ? 3.676 -2.587 2.339 1.00 90.44 101 SER A CA 1
ATOM 699 C C . SER A 1 101 ? 2.213 -2.883 1.985 1.00 90.44 101 SER A C 1
ATOM 701 O O . SER A 1 101 ? 1.485 -3.277 2.881 1.00 90.44 101 SER A O 1
ATOM 703 N N . PRO A 1 102 ? 1.742 -2.788 0.723 1.00 89.88 102 PRO A N 1
ATOM 704 C CA . PRO A 1 102 ? 0.354 -3.136 0.401 1.00 89.88 102 PRO A CA 1
ATOM 705 C C . PRO A 1 102 ? 0.021 -4.635 0.505 1.00 89.88 102 PRO A C 1
ATOM 707 O O . PRO A 1 102 ? -1.134 -5.003 0.312 1.00 89.88 102 PRO A O 1
ATOM 710 N N . MET A 1 103 ? 1.018 -5.504 0.710 1.00 92.50 103 MET A N 1
ATOM 711 C CA . MET A 1 103 ? 0.847 -6.962 0.753 1.00 92.50 103 MET A CA 1
ATOM 712 C C . MET A 1 103 ? 0.725 -7.510 2.178 1.00 92.50 103 MET A C 1
ATOM 714 O O . MET A 1 103 ? 0.278 -8.643 2.348 1.00 92.50 103 MET A O 1
ATOM 718 N N . PHE A 1 104 ? 1.125 -6.731 3.185 1.00 91.75 104 PHE A N 1
ATOM 719 C CA . PHE A 1 104 ? 1.176 -7.155 4.580 1.00 91.75 104 PHE A CA 1
ATOM 720 C C . PHE A 1 104 ? 0.580 -6.077 5.479 1.00 91.75 104 PHE A C 1
ATOM 722 O O . PHE A 1 104 ? 0.879 -4.898 5.313 1.00 91.75 104 PHE A O 1
ATOM 729 N N . ASN A 1 105 ? -0.208 -6.496 6.461 1.00 93.50 105 ASN A N 1
ATOM 730 C CA . ASN A 1 105 ? -0.750 -5.604 7.477 1.00 93.50 105 ASN A CA 1
ATOM 731 C C . ASN A 1 105 ? 0.173 -5.562 8.703 1.00 93.50 105 ASN A C 1
ATOM 733 O O . ASN A 1 105 ? 0.942 -6.498 8.954 1.00 93.50 105 ASN A O 1
ATOM 737 N N . THR A 1 106 ? 0.063 -4.499 9.491 1.00 93.50 106 THR A N 1
ATOM 738 C CA . THR A 1 106 ? 0.782 -4.333 10.762 1.00 93.50 106 THR A CA 1
ATOM 739 C C . THR A 1 106 ? -0.202 -4.350 11.935 1.00 93.50 106 THR A C 1
ATOM 741 O O . THR A 1 106 ? -1.415 -4.405 11.758 1.00 93.50 106 THR A O 1
ATOM 744 N N . LEU A 1 107 ? 0.299 -4.354 13.176 1.00 96.62 107 LEU A N 1
ATOM 745 C CA . LEU A 1 107 ? -0.578 -4.220 14.350 1.00 96.62 107 LEU A CA 1
ATOM 746 C C . LEU A 1 107 ? -1.210 -2.822 14.404 1.00 96.62 107 LEU A C 1
ATOM 748 O O . LEU A 1 107 ? -2.400 -2.674 14.669 1.00 96.62 107 LEU A O 1
ATOM 752 N N . VAL A 1 108 ? -0.396 -1.813 14.104 1.00 96.00 108 VAL A N 1
ATOM 753 C CA . VAL A 1 108 ? -0.751 -0.395 14.083 1.00 96.00 108 VAL A CA 1
ATOM 754 C C . VAL A 1 108 ? -0.178 0.258 12.832 1.00 96.00 108 VAL A C 1
ATOM 756 O O . VAL A 1 108 ? 0.814 -0.231 12.282 1.00 96.00 108 VAL A O 1
ATOM 759 N N . GLN A 1 109 ? -0.752 1.377 12.410 1.00 94.19 109 GLN A N 1
ATOM 760 C CA . GLN A 1 109 ? -0.254 2.179 11.289 1.00 94.19 109 GLN A CA 1
ATOM 761 C C . GLN A 1 109 ? -0.363 3.673 11.602 1.00 94.19 109 GLN A C 1
ATOM 763 O O . GLN A 1 109 ? -1.111 4.069 12.493 1.00 94.19 109 GLN A O 1
ATOM 768 N N . PHE A 1 110 ? 0.362 4.516 10.868 1.00 94.88 110 PHE A N 1
ATOM 769 C CA . PHE A 1 110 ? 0.097 5.956 10.880 1.00 94.88 110 PHE A CA 1
ATOM 770 C C . PHE A 1 110 ? -1.202 6.256 10.128 1.00 94.88 110 PHE A C 1
ATOM 772 O O . PHE A 1 110 ? -1.490 5.598 9.126 1.00 94.88 110 PHE A O 1
ATOM 779 N N . ASP A 1 111 ? -1.980 7.235 10.595 1.00 94.56 111 ASP A N 1
ATOM 780 C CA . ASP A 1 111 ? -3.211 7.651 9.920 1.00 94.56 111 ASP A CA 1
ATOM 781 C C . ASP A 1 111 ? -2.892 8.124 8.490 1.00 94.56 111 ASP A C 1
ATOM 783 O O . ASP A 1 111 ? -2.258 9.166 8.321 1.00 94.56 111 ASP A O 1
ATOM 787 N N . PRO A 1 112 ? -3.353 7.419 7.438 1.00 90.69 112 PRO A N 1
ATOM 788 C CA . PRO A 1 112 ? -3.059 7.789 6.055 1.00 90.69 112 PRO A CA 1
ATOM 789 C C . PRO A 1 112 ? -3.736 9.099 5.621 1.00 90.69 112 PRO A C 1
ATOM 791 O O . PRO A 1 112 ? -3.491 9.575 4.509 1.00 90.69 112 PRO A O 1
ATOM 794 N N . LYS A 1 113 ? -4.634 9.656 6.444 1.00 90.62 113 LYS A N 1
ATOM 795 C CA . LYS A 1 113 ? -5.254 10.971 6.224 1.00 90.62 113 LYS A CA 1
ATOM 796 C C . LYS A 1 113 ? -4.411 12.113 6.779 1.00 90.62 113 LYS A C 1
ATOM 798 O O . LYS A 1 113 ? -4.664 13.263 6.418 1.00 90.62 113 LYS A O 1
ATOM 803 N N . ASP A 1 114 ? -3.447 11.808 7.639 1.00 91.62 114 ASP A N 1
ATOM 804 C CA . ASP A 1 114 ? -2.519 12.774 8.197 1.00 91.62 114 ASP A CA 1
ATOM 805 C C . ASP A 1 114 ? -1.232 12.782 7.363 1.00 91.62 114 ASP A C 1
ATOM 807 O O . ASP A 1 114 ? -0.656 11.740 7.060 1.00 91.62 114 ASP A O 1
ATOM 811 N N . GLY A 1 115 ? -0.804 13.968 6.931 1.00 87.56 115 GLY A N 1
ATOM 812 C CA . GLY A 1 115 ? 0.407 14.114 6.120 1.00 87.56 115 GLY A CA 1
ATOM 813 C C . GLY A 1 115 ? 1.694 13.997 6.934 1.00 87.56 115 GLY A C 1
ATOM 814 O O . GLY A 1 115 ? 2.747 13.722 6.359 1.00 87.56 115 GLY A O 1
ATOM 815 N N . ASP A 1 116 ? 1.600 14.190 8.252 1.00 90.62 116 ASP A N 1
ATOM 816 C CA . ASP A 1 116 ? 2.741 14.186 9.159 1.00 90.62 116 ASP A CA 1
ATOM 817 C C . ASP A 1 116 ? 2.669 12.976 10.096 1.00 90.62 116 ASP A C 1
ATOM 819 O O . ASP A 1 116 ? 1.849 12.940 11.021 1.00 90.62 116 ASP A O 1
ATOM 823 N N . GLU A 1 117 ? 3.576 12.019 9.889 1.00 92.00 117 GLU A N 1
ATOM 824 C CA . GLU A 1 117 ? 3.747 10.842 10.744 1.00 92.00 117 GLU A CA 1
ATOM 825 C C . GLU A 1 117 ? 4.231 11.264 12.142 1.00 92.00 117 GLU A C 1
ATOM 827 O O . GLU A 1 117 ? 5.365 11.710 1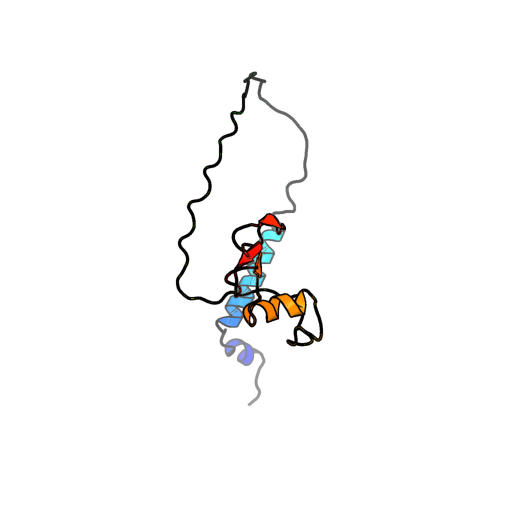2.337 1.00 92.00 117 GLU A O 1
ATOM 832 N N . LYS A 1 118 ? 3.355 11.128 13.141 1.00 93.38 118 LYS A N 1
ATOM 833 C CA . LYS A 1 118 ? 3.625 11.474 14.547 1.00 93.38 118 LYS A CA 1
ATOM 834 C C . LYS A 1 118 ? 3.145 10.373 15.491 1.00 93.38 118 LYS A C 1
ATOM 836 O O . LYS A 1 118 ? 2.175 9.687 15.168 1.00 93.38 118 LYS A O 1
ATOM 841 N N . PRO A 1 119 ? 3.737 10.219 16.691 1.00 92.56 119 PRO A N 1
ATOM 842 C CA . PRO A 1 119 ? 3.309 9.188 17.641 1.00 92.56 119 PRO A CA 1
ATOM 843 C C . PRO A 1 119 ? 1.814 9.246 17.989 1.00 92.56 119 PRO A C 1
ATOM 845 O O . PRO A 1 119 ? 1.193 8.218 18.224 1.00 92.56 119 PRO A O 1
ATOM 848 N N . THR A 1 120 ? 1.214 10.439 17.967 1.00 94.06 120 THR A N 1
ATOM 849 C CA . THR A 1 120 ? -0.220 10.646 18.224 1.00 94.06 120 THR A CA 1
ATOM 850 C C . THR A 1 120 ? -1.129 10.297 17.043 1.00 94.06 120 THR A C 1
ATOM 852 O O . THR A 1 120 ? -2.341 10.262 17.217 1.00 94.06 120 THR A O 1
ATOM 855 N N . SER A 1 121 ? -0.568 10.049 15.857 1.00 95.06 121 SER A N 1
ATOM 856 C CA . SER A 1 121 ? -1.297 9.626 14.650 1.00 95.06 121 SER A CA 1
ATOM 857 C C . SER A 1 121 ? -1.287 8.106 14.448 1.00 95.06 121 SER A C 1
ATOM 859 O O . SER A 1 121 ? -1.729 7.626 13.410 1.00 95.06 121 SER A O 1
ATOM 861 N N . ILE A 1 122 ? -0.762 7.343 15.414 1.00 95.56 122 ILE A N 1
ATOM 862 C CA . ILE A 1 122 ? -0.763 5.880 15.366 1.00 95.56 122 ILE A CA 1
ATOM 863 C C . ILE A 1 122 ? -2.180 5.380 15.671 1.00 95.56 122 ILE A C 1
ATOM 865 O O . ILE A 1 122 ? -2.725 5.641 16.743 1.00 95.56 122 ILE A O 1
ATOM 869 N N . ILE A 1 123 ? -2.760 4.657 14.720 1.00 95.38 123 ILE A N 1
ATOM 870 C CA . ILE A 1 123 ? -4.115 4.103 14.760 1.00 95.38 123 ILE A CA 1
ATOM 871 C C . ILE A 1 123 ? -4.071 2.567 14.662 1.00 95.38 123 ILE A C 1
ATOM 873 O O . ILE A 1 123 ? -3.077 2.022 14.163 1.00 95.38 123 ILE A O 1
ATOM 877 N N . PRO A 1 124 ? -5.123 1.854 15.119 1.00 96.62 124 PRO A N 1
ATOM 878 C CA . PRO A 1 124 ? -5.216 0.408 14.911 1.00 96.62 124 PRO A CA 1
ATOM 879 C C . PRO A 1 124 ? -5.174 0.057 13.417 1.00 96.62 124 PRO A C 1
ATOM 881 O O . PRO A 1 124 ? -5.783 0.753 12.599 1.00 96.62 124 PRO A O 1
ATOM 884 N N . ASP A 1 125 ? -4.487 -1.036 13.077 1.00 94.94 125 ASP A N 1
ATOM 885 C CA . ASP A 1 125 ? -4.667 -1.751 11.805 1.00 94.94 125 ASP A CA 1
ATOM 886 C C . ASP A 1 125 ? -5.243 -3.149 12.089 1.00 94.94 125 ASP A C 1
ATOM 888 O O . ASP A 1 125 ? -6.463 -3.306 12.108 1.00 94.94 125 ASP A O 1
ATOM 892 N N . LEU A 1 126 ? -4.403 -4.144 12.412 1.00 96.56 126 LEU A N 1
ATOM 893 C CA . LEU A 1 126 ? -4.881 -5.460 12.870 1.00 96.56 126 LEU A CA 1
ATOM 894 C C . LEU A 1 126 ? -5.175 -5.543 14.371 1.00 96.56 126 LEU A C 1
ATOM 896 O O . LEU A 1 126 ? -5.927 -6.423 14.784 1.00 96.56 126 LEU A O 1
ATOM 900 N N . ALA A 1 127 ? -4.531 -4.722 15.201 1.00 97.50 127 ALA A N 1
ATOM 901 C CA . ALA A 1 127 ? -4.728 -4.786 16.644 1.00 97.50 127 ALA A CA 1
ATOM 902 C C . ALA A 1 127 ? -5.991 -4.023 17.053 1.00 97.50 127 ALA A C 1
ATOM 904 O O . ALA A 1 127 ? -6.122 -2.845 16.741 1.00 97.50 127 ALA A O 1
ATOM 905 N N . ASP A 1 128 ? -6.868 -4.658 17.831 1.00 94.69 128 ASP A N 1
ATOM 906 C CA . ASP A 1 128 ? -8.045 -3.989 18.401 1.00 94.69 128 ASP A CA 1
ATOM 907 C C . ASP A 1 128 ? -7.690 -3.100 19.614 1.00 94.69 128 ASP A C 1
ATOM 909 O O . ASP A 1 128 ? -8.427 -2.175 19.955 1.00 94.69 128 ASP A O 1
ATOM 913 N N . SER A 1 129 ? -6.557 -3.371 20.277 1.00 92.19 129 SER A N 1
ATOM 914 C CA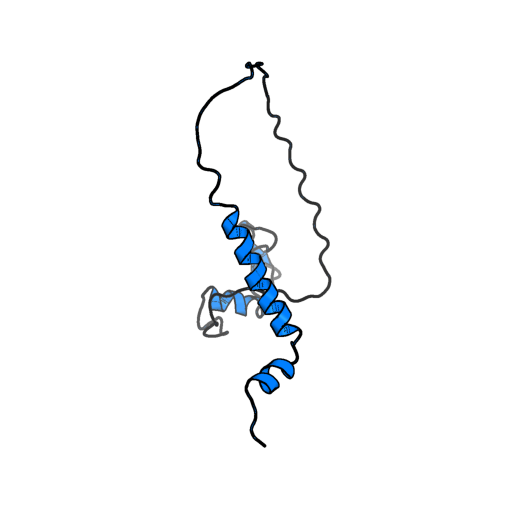 . SER A 1 129 ? -6.030 -2.617 21.428 1.00 92.19 129 SER A CA 1
ATOM 915 C C . SER A 1 129 ? -4.545 -2.923 21.667 1.00 92.19 129 SER A C 1
ATOM 917 O O . SER A 1 129 ? -4.120 -4.047 21.379 1.00 92.19 129 SER A O 1
ATOM 919 N N . TRP A 1 130 ? -3.782 -1.979 22.234 1.00 88.94 130 TRP A N 1
ATOM 920 C CA . TRP A 1 130 ? -2.375 -2.151 22.636 1.00 88.94 130 TRP A CA 1
ATOM 921 C C . TRP A 1 130 ? -1.987 -1.266 23.825 1.00 88.94 130 TRP A C 1
ATOM 923 O O . TRP A 1 130 ? -2.667 -0.237 24.047 1.00 88.94 130 TRP A O 1
#

Secondary structure (DSSP, 8-state):
-PPPHHHHHHS-PPPHHHHHHHHHHHHHHHTTSSSS------------------------PPPPPPPPPPSS-------SS--S-S-TTT---HHHHHHHGGG---SEEE-TT-SS--GGGEEESS-S--

Sequence (130 aa):
MSDNYWTSLTTRRVTRRSALRGAAVGVAGLSGAALIGCGSDDKKDEAAPAASNTGGAAATASAPAAAQPKKGGRIARAQAGDPVTFDQHGQSTNLVNRAASPMFNTLVQFDPKDGDEKPTSIIPDLADSW